Protein AF-E3NUW5-F1 (afdb_monomer_lite)

pLDDT: mean 75.2, std 15.07, range [34.03, 93.88]

Structure (mmCIF, N/CA/C/O backbone):
data_AF-E3NUW5-F1
#
_entry.id   AF-E3NUW5-F1
#
loop_
_atom_site.group_PDB
_atom_site.id
_atom_site.type_symbol
_atom_site.label_atom_id
_atom_site.label_alt_id
_atom_site.label_comp_id
_atom_site.label_asym_id
_atom_site.label_entity_id
_atom_site.label_seq_id
_atom_site.pdbx_PDB_ins_code
_atom_site.Cartn_x
_atom_site.Cartn_y
_atom_site.Cartn_z
_atom_site.occupancy
_atom_site.B_iso_or_equiv
_atom_site.auth_seq_id
_atom_site.auth_comp_id
_atom_site.auth_asym_id
_atom_site.auth_atom_id
_atom_site.pdbx_PDB_model_num
ATOM 1 N N . MET A 1 1 ? -15.587 7.820 2.433 1.00 48.50 1 MET A N 1
ATOM 2 C CA . MET A 1 1 ? -15.007 8.993 1.740 1.00 48.50 1 MET A CA 1
ATOM 3 C C . MET A 1 1 ? -14.056 8.471 0.679 1.00 48.50 1 MET A C 1
ATOM 5 O O . MET A 1 1 ? -13.148 7.732 1.031 1.00 48.50 1 MET A O 1
ATOM 9 N N . HIS A 1 2 ? -14.304 8.787 -0.593 1.00 53.72 2 HIS A N 1
ATOM 10 C CA . HIS A 1 2 ? -13.415 8.435 -1.701 1.00 53.72 2 HIS A CA 1
ATOM 11 C C . HIS A 1 2 ? -12.531 9.639 -1.993 1.00 53.72 2 HIS A C 1
ATOM 13 O O . HIS A 1 2 ? -13.048 10.740 -2.169 1.00 53.72 2 HIS A O 1
ATOM 19 N N . LEU A 1 3 ? -11.216 9.444 -1.979 1.00 56.88 3 LEU A N 1
ATOM 20 C CA . LEU A 1 3 ? -10.264 10.521 -2.204 1.00 56.88 3 LEU A CA 1
ATOM 21 C C . LEU A 1 3 ? -9.624 10.354 -3.584 1.00 56.88 3 LEU A C 1
ATOM 23 O O . LEU A 1 3 ? -9.053 9.308 -3.876 1.00 56.88 3 LEU A O 1
ATOM 27 N N . TYR A 1 4 ? -9.737 11.398 -4.403 1.00 53.28 4 TYR A N 1
ATOM 28 C CA . TYR A 1 4 ? -9.082 11.537 -5.701 1.00 53.28 4 TYR A CA 1
ATOM 29 C C . TYR A 1 4 ? -8.045 12.654 -5.571 1.00 53.28 4 TYR A C 1
ATOM 31 O O . TYR A 1 4 ? -8.412 13.789 -5.268 1.00 53.28 4 TYR A O 1
ATOM 39 N N . VAL A 1 5 ? -6.758 12.347 -5.738 1.00 57.53 5 VAL A N 1
ATOM 40 C CA . VAL A 1 5 ? -5.669 13.295 -5.441 1.00 57.53 5 VAL A CA 1
ATOM 41 C C . VAL A 1 5 ? -4.780 13.506 -6.661 1.00 57.53 5 VAL A C 1
ATOM 43 O O . VAL A 1 5 ? -4.313 12.533 -7.245 1.00 57.53 5 VAL A O 1
ATOM 46 N N . ARG A 1 6 ? -4.517 14.776 -7.006 1.00 56.97 6 ARG A N 1
ATOM 47 C CA . ARG A 1 6 ? -3.385 15.180 -7.861 1.00 56.97 6 ARG A CA 1
ATOM 48 C C . ARG A 1 6 ? -2.128 15.347 -6.999 1.00 56.97 6 ARG A C 1
ATOM 50 O O . ARG A 1 6 ? -2.210 15.779 -5.848 1.00 56.97 6 ARG A O 1
ATOM 57 N N . ASN A 1 7 ? -0.968 14.985 -7.535 1.00 57.59 7 ASN A N 1
ATOM 58 C CA . ASN A 1 7 ? 0.190 14.555 -6.740 1.00 57.59 7 ASN A CA 1
ATOM 59 C C . ASN A 1 7 ? 0.794 15.535 -5.740 1.00 57.59 7 ASN A C 1
ATOM 61 O O . ASN A 1 7 ? 1.338 15.103 -4.725 1.00 57.59 7 ASN A O 1
ATOM 65 N N . ASN A 1 8 ? 0.694 16.836 -5.982 1.00 61.31 8 ASN A N 1
ATOM 66 C CA . ASN A 1 8 ? 1.259 17.852 -5.094 1.00 61.31 8 ASN A CA 1
ATOM 67 C C . ASN A 1 8 ? 0.593 17.902 -3.705 1.00 61.31 8 ASN A C 1
ATOM 69 O O . ASN A 1 8 ? 1.150 18.494 -2.782 1.00 61.31 8 ASN A O 1
ATOM 73 N N . LEU A 1 9 ? -0.563 17.252 -3.534 1.00 70.12 9 LEU A N 1
ATOM 74 C CA . LEU A 1 9 ? -1.276 17.178 -2.259 1.00 70.12 9 LEU A CA 1
ATOM 75 C C . LEU A 1 9 ? -1.268 15.781 -1.632 1.00 70.12 9 LEU A C 1
ATOM 77 O O . LEU A 1 9 ? -1.752 15.625 -0.513 1.00 70.12 9 LEU A O 1
ATOM 81 N N . LEU A 1 10 ? -0.717 14.762 -2.299 1.00 74.75 10 LEU A N 1
ATOM 82 C CA . LEU A 1 10 ? -0.800 13.384 -1.810 1.00 74.75 10 LEU A CA 1
ATOM 83 C C . LEU A 1 10 ? -0.096 13.212 -0.460 1.00 74.75 10 LEU A C 1
ATOM 85 O O . LEU A 1 10 ? -0.692 12.668 0.465 1.00 74.75 10 LEU A O 1
ATOM 89 N N . SER A 1 11 ? 1.109 13.760 -0.304 1.00 76.00 11 SER A N 1
ATOM 90 C CA . SER A 1 11 ? 1.847 13.744 0.967 1.00 76.00 11 SER A CA 1
ATOM 91 C C . SER A 1 11 ? 1.139 14.506 2.096 1.00 76.00 11 SER A C 1
ATOM 93 O O . SER A 1 11 ? 1.346 14.199 3.266 1.00 76.00 11 SER A O 1
ATOM 95 N N . GLN A 1 12 ? 0.273 15.469 1.766 1.00 80.12 12 GLN A N 1
ATOM 96 C CA . GLN A 1 12 ? -0.486 16.259 2.741 1.00 80.12 12 GLN A CA 1
ATOM 97 C C . GLN A 1 12 ? -1.821 15.601 3.114 1.00 80.12 12 GLN A C 1
ATOM 99 O O . GLN A 1 12 ? -2.284 15.720 4.251 1.00 80.12 12 GLN A O 1
ATOM 104 N N . LEU A 1 13 ? -2.453 14.920 2.154 1.00 81.50 13 LEU A N 1
ATOM 105 C CA . LEU A 1 13 ? -3.769 14.309 2.314 1.00 81.50 13 LEU A CA 1
ATOM 106 C C . LEU A 1 13 ? -3.690 12.881 2.853 1.00 81.50 13 LEU A C 1
ATOM 108 O O . LEU A 1 13 ? -4.542 12.506 3.658 1.00 81.50 13 LEU A O 1
ATOM 112 N N . LEU A 1 14 ? -2.666 12.109 2.467 1.00 84.19 14 LEU A N 1
ATOM 113 C CA . LEU A 1 14 ? -2.457 10.740 2.945 1.00 84.19 14 LEU A CA 1
ATOM 114 C C . LEU A 1 14 ? -2.484 10.652 4.476 1.00 84.19 14 LEU A C 1
ATOM 116 O O . LEU A 1 14 ? -3.298 9.885 4.979 1.00 84.19 14 LEU A O 1
ATOM 120 N N . PRO A 1 15 ? -1.734 11.470 5.245 1.00 85.75 15 PRO A N 1
ATOM 121 C CA . PRO A 1 15 ? -1.724 11.359 6.706 1.00 85.75 15 PRO A CA 1
ATOM 122 C C . PRO A 1 15 ? -3.082 11.606 7.375 1.00 85.75 15 PRO A C 1
ATOM 124 O O . PRO A 1 15 ? -3.269 11.234 8.530 1.00 85.75 15 PRO A O 1
ATOM 127 N N . ARG A 1 16 ? -4.018 12.258 6.674 1.00 87.81 16 ARG A N 1
ATOM 128 C CA . ARG A 1 16 ? -5.367 12.586 7.164 1.00 87.81 16 ARG A CA 1
ATOM 129 C C . ARG A 1 16 ? -6.425 11.599 6.674 1.00 87.81 16 ARG A C 1
ATOM 131 O O . ARG A 1 16 ? -7.593 11.726 7.032 1.00 87.81 16 ARG A O 1
ATOM 138 N N . PHE A 1 17 ? -6.044 10.647 5.828 1.00 87.81 17 PHE A N 1
ATOM 139 C CA . PHE A 1 17 ? -6.972 9.705 5.236 1.00 87.81 17 PHE A CA 1
ATOM 140 C C . PHE A 1 17 ? -7.451 8.677 6.269 1.00 87.81 17 PHE A C 1
ATOM 142 O O . PHE A 1 17 ? -6.661 7.945 6.862 1.00 87.81 17 PHE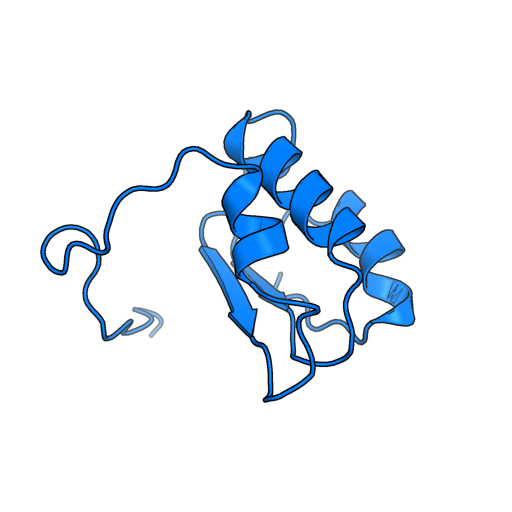 A O 1
ATOM 149 N N . THR A 1 18 ? -8.769 8.593 6.445 1.00 90.25 18 THR A N 1
ATOM 150 C CA . THR A 1 18 ? -9.438 7.658 7.370 1.00 90.25 18 THR A CA 1
ATOM 151 C C . THR A 1 18 ? -10.468 6.763 6.675 1.00 90.25 18 THR A C 1
ATOM 153 O O . THR A 1 18 ? -11.232 6.063 7.344 1.00 90.25 18 THR A O 1
ATOM 156 N N . GLY A 1 19 ? -10.516 6.795 5.338 1.00 89.69 19 GLY A N 1
ATOM 157 C CA . GLY A 1 19 ? -11.457 6.019 4.531 1.00 89.69 19 GLY A CA 1
ATOM 158 C C . GLY A 1 19 ? -11.084 4.539 4.400 1.00 89.69 19 GLY A C 1
ATOM 159 O O . GLY A 1 19 ? -10.026 4.098 4.840 1.00 89.69 19 GLY A O 1
ATOM 160 N N . ASP A 1 20 ? -11.968 3.774 3.760 1.00 90.62 20 ASP A N 1
ATOM 161 C CA . ASP A 1 20 ? -11.813 2.332 3.533 1.00 90.62 20 ASP A CA 1
ATOM 162 C C . ASP A 1 20 ? -11.305 1.972 2.129 1.00 90.62 20 ASP A C 1
ATOM 164 O O . ASP A 1 20 ? -10.829 0.857 1.902 1.00 90.62 20 ASP A O 1
ATOM 168 N N . TYR A 1 21 ? -11.373 2.923 1.201 1.00 88.00 21 TYR A N 1
ATOM 169 C CA . TYR A 1 21 ? -10.974 2.772 -0.191 1.00 88.00 21 TYR A CA 1
ATOM 170 C C . TYR A 1 21 ? -10.124 3.963 -0.635 1.00 88.00 21 TYR A C 1
ATOM 172 O O . TYR A 1 21 ? -10.593 5.106 -0.605 1.00 88.00 21 TYR A O 1
ATOM 180 N N . LEU A 1 22 ? -8.902 3.689 -1.094 1.00 85.88 22 LEU A N 1
ATOM 181 C CA . LEU A 1 22 ? -7.982 4.687 -1.631 1.00 85.88 22 LEU A CA 1
ATOM 182 C C . LEU A 1 22 ? -7.558 4.317 -3.053 1.00 85.88 22 LEU A C 1
ATOM 184 O O . LEU A 1 22 ? -7.138 3.191 -3.317 1.00 85.88 22 LEU A O 1
ATOM 188 N N . GLN A 1 23 ? -7.633 5.293 -3.953 1.00 82.44 23 GLN A N 1
ATOM 189 C CA . GLN A 1 23 ? -7.142 5.182 -5.319 1.00 82.44 23 GLN A CA 1
ATOM 190 C C . GLN A 1 23 ? -6.132 6.300 -5.578 1.00 82.44 23 GLN A C 1
ATOM 192 O O . GLN A 1 23 ? -6.454 7.475 -5.406 1.00 82.44 23 GLN A O 1
ATOM 197 N N . ILE A 1 24 ? -4.921 5.929 -5.991 1.00 77.25 24 ILE A N 1
ATOM 198 C CA . ILE A 1 24 ? -3.857 6.861 -6.378 1.00 77.25 24 ILE A CA 1
ATOM 199 C C . ILE A 1 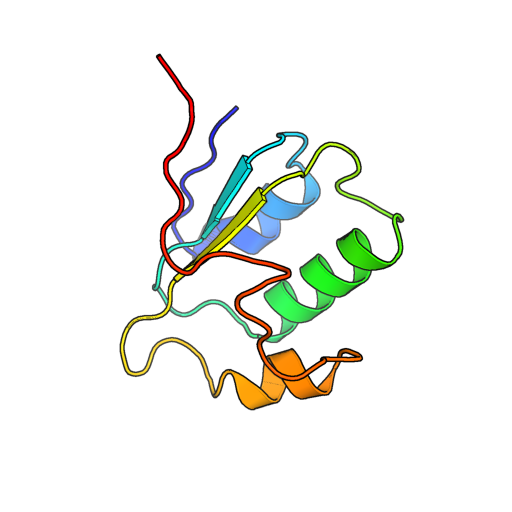24 ? -3.612 6.685 -7.876 1.00 77.25 24 ILE A C 1
ATOM 201 O O . ILE A 1 24 ? -3.469 5.563 -8.369 1.00 77.25 24 ILE A O 1
ATOM 205 N N . LEU A 1 25 ? -3.640 7.805 -8.591 1.00 71.75 25 LEU A N 1
ATOM 206 C CA . LEU A 1 25 ? -3.602 7.879 -10.046 1.00 71.75 25 LEU A CA 1
ATOM 207 C C . LEU A 1 25 ? -2.219 8.286 -10.574 1.00 71.75 25 LEU A C 1
ATOM 209 O O . LEU A 1 25 ? -1.416 8.831 -9.818 1.00 71.75 25 LEU A O 1
ATOM 213 N N . PRO A 1 26 ? -1.943 8.012 -11.861 1.00 56.38 26 PRO A N 1
ATOM 214 C CA . PRO A 1 26 ? -0.598 7.758 -12.371 1.00 56.38 26 PRO A CA 1
ATOM 215 C C . PRO A 1 26 ? 0.291 8.982 -12.622 1.00 56.38 26 PRO A C 1
ATOM 217 O O . PRO A 1 26 ? 1.295 8.844 -13.314 1.00 56.38 26 PRO A O 1
ATOM 220 N N . GLU A 1 27 ? 0.025 10.156 -12.055 1.00 62.09 27 GLU A N 1
ATOM 221 C CA . GLU A 1 27 ? 1.063 11.193 -12.085 1.00 62.09 27 GLU A CA 1
ATOM 222 C C . GLU A 1 27 ? 2.277 10.714 -11.244 1.00 62.09 27 GLU A C 1
ATOM 224 O O . GLU A 1 27 ? 2.119 9.913 -10.319 1.00 62.09 27 GLU A O 1
ATOM 229 N N . LYS A 1 28 ? 3.491 11.239 -11.486 1.00 61.22 28 LYS A N 1
ATOM 230 C CA . LYS A 1 28 ? 4.732 10.904 -10.738 1.00 61.22 28 LYS A CA 1
ATOM 231 C C . LYS A 1 28 ? 4.585 11.029 -9.212 1.00 61.22 28 LYS A C 1
ATOM 233 O O . LYS A 1 28 ? 4.715 12.129 -8.669 1.00 61.22 28 LYS A O 1
ATOM 238 N N . CYS A 1 29 ? 4.306 9.926 -8.526 1.00 69.06 29 CYS A N 1
ATOM 239 C CA . CYS A 1 29 ? 4.341 9.849 -7.071 1.00 69.06 29 CYS A CA 1
ATOM 240 C C . CYS A 1 29 ? 5.744 9.415 -6.643 1.00 69.06 29 CYS A C 1
ATOM 242 O O . CYS A 1 29 ? 6.318 8.504 -7.238 1.00 69.06 29 CYS A O 1
ATOM 244 N N . ASP A 1 30 ? 6.310 10.068 -5.630 1.00 76.88 30 ASP A N 1
ATOM 245 C CA . ASP A 1 30 ? 7.592 9.639 -5.083 1.00 76.88 30 ASP A CA 1
ATOM 246 C C . ASP A 1 30 ? 7.441 8.251 -4.440 1.00 76.88 30 ASP A C 1
ATOM 248 O O . ASP A 1 30 ? 6.603 8.043 -3.556 1.00 76.88 30 ASP A O 1
ATOM 252 N N . ASN A 1 31 ? 8.280 7.304 -4.871 1.00 80.00 31 ASN A N 1
ATOM 253 C CA . ASN A 1 31 ? 8.353 5.963 -4.302 1.00 80.00 31 ASN A CA 1
ATOM 254 C C . ASN A 1 31 ? 8.500 6.004 -2.775 1.00 80.00 31 ASN A C 1
ATOM 256 O O . ASN A 1 31 ? 7.931 5.148 -2.101 1.00 80.00 31 ASN A O 1
ATOM 260 N N . SER A 1 32 ? 9.225 6.987 -2.226 1.00 84.06 32 SER A N 1
ATOM 261 C CA . SER A 1 32 ? 9.426 7.124 -0.779 1.00 84.06 32 SER A CA 1
ATOM 262 C C . SER A 1 32 ? 8.099 7.288 -0.023 1.00 84.06 32 SER A C 1
ATOM 264 O O . SER A 1 32 ? 7.881 6.632 0.996 1.00 84.06 32 SER A O 1
ATOM 266 N N . VAL A 1 33 ? 7.168 8.072 -0.578 1.00 83.50 33 VAL A N 1
ATOM 267 C CA . VAL A 1 33 ? 5.838 8.323 -0.005 1.00 83.50 33 VAL A CA 1
ATOM 268 C C . VAL A 1 33 ? 5.001 7.048 -0.020 1.00 83.50 33 VAL A C 1
ATOM 270 O O . VAL A 1 33 ? 4.358 6.722 0.978 1.00 83.50 33 VAL A O 1
ATOM 273 N N . ILE A 1 34 ? 5.034 6.298 -1.125 1.00 84.94 34 ILE A N 1
ATOM 274 C CA . ILE A 1 34 ? 4.306 5.028 -1.247 1.00 84.94 34 ILE A CA 1
ATOM 275 C C . ILE A 1 34 ? 4.885 3.966 -0.312 1.00 84.94 34 ILE A C 1
ATOM 277 O O . ILE A 1 34 ? 4.121 3.278 0.362 1.00 84.94 34 ILE A O 1
ATOM 281 N N . ILE A 1 35 ? 6.213 3.843 -0.230 1.00 88.62 35 ILE A N 1
ATOM 282 C CA . ILE A 1 35 ? 6.881 2.887 0.663 1.00 88.62 35 ILE A CA 1
ATOM 283 C C . ILE A 1 35 ? 6.511 3.186 2.117 1.00 88.62 35 ILE A C 1
ATOM 285 O O . ILE A 1 35 ? 6.044 2.287 2.816 1.00 88.62 35 ILE A O 1
ATOM 289 N N . GLN A 1 36 ? 6.640 4.442 2.555 1.00 90.31 36 GLN A N 1
ATOM 290 C CA . GLN A 1 36 ? 6.285 4.836 3.918 1.00 90.31 36 GLN A CA 1
ATOM 291 C C . GLN A 1 36 ? 4.806 4.558 4.215 1.00 90.31 36 GLN A C 1
ATOM 293 O O . GLN A 1 36 ? 4.478 3.990 5.256 1.00 90.31 36 GLN A O 1
ATOM 298 N N . PHE A 1 37 ? 3.913 4.916 3.291 1.00 89.88 37 PHE A N 1
ATOM 299 C CA . PHE A 1 37 ? 2.484 4.651 3.425 1.00 89.88 37 PHE A CA 1
ATOM 300 C C . PHE A 1 37 ? 2.185 3.153 3.583 1.00 89.88 37 PHE A C 1
ATOM 302 O O . PHE A 1 37 ? 1.473 2.755 4.507 1.00 89.88 37 PHE A O 1
ATOM 309 N N . LEU A 1 38 ? 2.747 2.315 2.707 1.00 90.25 38 LEU A N 1
ATOM 310 C CA . LEU A 1 38 ? 2.542 0.870 2.739 1.00 90.25 38 LEU A CA 1
ATOM 311 C C . LEU A 1 38 ? 3.098 0.254 4.028 1.00 90.25 38 LEU A C 1
ATOM 313 O O . LEU A 1 38 ? 2.418 -0.575 4.620 1.00 90.25 38 LEU A O 1
ATOM 317 N N . GLN A 1 39 ? 4.270 0.689 4.505 1.00 93.50 39 GLN A N 1
ATOM 318 C CA . GLN A 1 39 ? 4.846 0.238 5.780 1.00 93.50 39 GLN A CA 1
ATOM 319 C C . GLN A 1 39 ? 3.959 0.598 6.980 1.00 93.50 39 GLN A C 1
ATOM 321 O O . GLN A 1 39 ? 3.744 -0.223 7.873 1.00 93.50 39 GLN A O 1
ATOM 326 N N . GLU A 1 40 ? 3.420 1.819 7.020 1.00 93.69 40 GLU A N 1
ATOM 327 C CA . GLU A 1 40 ? 2.504 2.247 8.082 1.00 93.69 40 GLU A CA 1
ATOM 328 C C . GLU A 1 40 ? 1.190 1.449 8.072 1.00 93.69 40 GLU A C 1
ATOM 330 O O . GLU A 1 40 ? 0.661 1.141 9.143 1.00 93.69 40 GLU A O 1
ATOM 335 N N . TRP A 1 41 ? 0.681 1.100 6.885 1.00 92.50 41 TRP A N 1
ATOM 336 C CA . TRP A 1 41 ? -0.541 0.310 6.736 1.00 92.50 41 TRP A CA 1
ATOM 337 C C . TRP A 1 41 ? -0.330 -1.163 7.099 1.00 92.50 41 TRP A C 1
ATOM 339 O O . TRP A 1 41 ? -1.067 -1.701 7.923 1.00 92.50 41 TRP A O 1
ATOM 349 N N . THR A 1 42 ? 0.690 -1.820 6.539 1.00 90.31 42 THR A N 1
ATOM 350 C CA . THR A 1 42 ? 0.934 -3.256 6.762 1.00 90.31 42 THR A CA 1
ATOM 351 C C . THR A 1 42 ? 1.395 -3.564 8.184 1.00 90.31 42 THR A C 1
ATOM 353 O O . THR A 1 42 ? 1.087 -4.637 8.695 1.00 90.31 42 THR A O 1
ATOM 356 N N . SER A 1 43 ? 2.060 -2.621 8.860 1.00 92.88 43 SER A N 1
ATOM 357 C CA . SER A 1 43 ? 2.382 -2.737 10.291 1.00 92.88 43 SER A CA 1
ATOM 358 C C . SER A 1 43 ? 1.189 -2.485 11.223 1.00 92.88 43 SER A C 1
ATOM 360 O O . SER A 1 43 ? 1.312 -2.670 12.432 1.00 92.88 43 SER A O 1
ATOM 362 N N . GLY A 1 44 ? 0.048 -2.023 10.698 1.00 91.44 44 GLY A N 1
ATOM 363 C CA . GLY A 1 44 ? -1.133 -1.660 11.488 1.00 91.44 44 GLY A CA 1
ATOM 364 C C . GLY A 1 44 ? -1.000 -0.351 12.277 1.00 91.44 44 GLY A C 1
ATOM 365 O O . GLY A 1 44 ? -1.896 -0.006 13.050 1.00 91.44 44 GLY A O 1
ATOM 366 N N . ARG A 1 45 ? 0.092 0.406 12.092 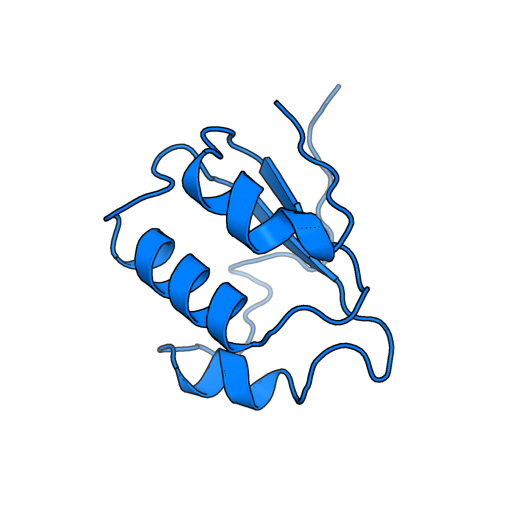1.00 93.88 45 ARG A N 1
ATOM 367 C CA . ARG A 1 45 ? 0.345 1.668 12.808 1.00 93.88 45 ARG A CA 1
ATOM 368 C C . ARG A 1 45 ? -0.644 2.769 12.410 1.00 93.88 45 ARG A C 1
ATOM 370 O O . ARG A 1 45 ? -1.027 3.575 13.259 1.00 93.88 45 ARG A O 1
ATOM 377 N N . LYS A 1 46 ? -1.049 2.820 11.138 1.00 93.56 46 LYS A N 1
ATOM 378 C CA . LYS A 1 46 ? -2.046 3.764 10.604 1.00 93.56 46 LYS A CA 1
ATOM 379 C C . LYS A 1 46 ? -2.952 3.093 9.573 1.00 93.56 46 LYS A C 1
ATOM 381 O O . LYS A 1 46 ? -2.717 1.963 9.159 1.00 93.56 46 LYS A O 1
ATOM 386 N N . TYR A 1 47 ? -3.978 3.829 9.141 1.00 92.94 47 TYR A N 1
ATOM 387 C CA . TYR A 1 47 ? -4.906 3.430 8.079 1.00 92.94 47 TYR A CA 1
ATOM 388 C C . TYR A 1 47 ? -5.696 2.157 8.415 1.00 92.94 47 TYR A C 1
ATOM 390 O O . TYR A 1 47 ? -5.984 1.350 7.539 1.00 92.94 47 TYR A O 1
ATOM 398 N N . GLN A 1 48 ? -6.094 1.986 9.680 1.00 93.00 48 GLN A N 1
ATOM 399 C CA . GLN A 1 48 ? -6.797 0.785 10.157 1.00 93.00 48 GLN A CA 1
ATOM 400 C C . GLN A 1 48 ? -8.132 0.543 9.434 1.00 93.00 48 GLN A C 1
ATOM 402 O O . GLN A 1 48 ? -8.584 -0.593 9.318 1.00 93.00 48 GLN A O 1
ATOM 407 N N . ASN A 1 49 ? -8.755 1.608 8.924 1.00 92.31 49 ASN A N 1
ATOM 408 C CA . ASN A 1 49 ? -10.000 1.514 8.165 1.00 92.31 49 ASN A CA 1
ATOM 409 C C . ASN A 1 49 ? -9.785 1.076 6.711 1.00 92.31 49 ASN A C 1
ATOM 411 O O . ASN A 1 49 ? -10.739 0.627 6.077 1.00 92.31 49 ASN A O 1
ATOM 415 N N . LEU A 1 50 ? -8.567 1.208 6.175 1.00 90.81 50 LEU A N 1
ATOM 416 C CA . LEU A 1 50 ? -8.267 0.965 4.770 1.00 90.81 50 LEU A CA 1
ATOM 417 C C . LEU A 1 50 ? -8.359 -0.531 4.454 1.00 90.81 50 LEU A C 1
ATOM 419 O O . LEU A 1 50 ? -7.599 -1.349 4.969 1.00 90.81 50 LEU A O 1
ATOM 423 N N . ARG A 1 51 ? -9.284 -0.874 3.556 1.00 87.38 51 ARG A N 1
ATOM 424 C CA . ARG A 1 51 ? -9.529 -2.243 3.078 1.00 87.38 51 ARG A CA 1
ATOM 425 C C . ARG A 1 51 ? -9.028 -2.462 1.664 1.00 87.38 51 ARG A C 1
ATOM 427 O O . ARG A 1 51 ? -8.751 -3.592 1.265 1.00 87.38 51 ARG A O 1
ATOM 434 N N . THR A 1 52 ? -8.981 -1.406 0.861 1.00 85.12 52 THR A N 1
ATOM 435 C CA . THR A 1 52 ? -8.657 -1.519 -0.559 1.00 85.12 52 THR A CA 1
ATOM 436 C C . THR A 1 52 ? -7.818 -0.335 -1.010 1.00 85.12 52 THR A C 1
ATOM 438 O O . THR A 1 52 ? -8.233 0.814 -0.885 1.00 85.12 52 THR A O 1
ATOM 441 N N . LEU A 1 53 ? -6.651 -0.646 -1.570 1.00 84.69 53 LEU A N 1
ATOM 442 C CA . LEU A 1 53 ? -5.738 0.297 -2.197 1.00 84.69 53 LEU A CA 1
ATOM 443 C C . LEU A 1 53 ? -5.603 -0.058 -3.678 1.00 84.69 53 LEU A C 1
ATOM 445 O O . LEU A 1 53 ? -5.270 -1.199 -4.004 1.00 84.69 53 LEU A O 1
ATOM 449 N N . LEU A 1 54 ? -5.832 0.915 -4.557 1.00 81.81 54 LEU A N 1
ATOM 450 C CA . LEU A 1 54 ? -5.495 0.824 -5.975 1.00 81.81 54 LEU A CA 1
ATOM 451 C C . LEU A 1 54 ? -4.404 1.848 -6.286 1.00 81.81 54 LEU A C 1
ATOM 453 O O . LEU A 1 54 ? -4.610 3.050 -6.115 1.00 81.81 54 LEU A O 1
ATOM 457 N N . LEU A 1 55 ? -3.260 1.358 -6.756 1.00 77.38 55 LEU A N 1
ATOM 458 C CA . LEU A 1 55 ? -2.153 2.173 -7.245 1.00 77.38 55 LEU A CA 1
ATOM 459 C C . LEU A 1 55 ? -2.050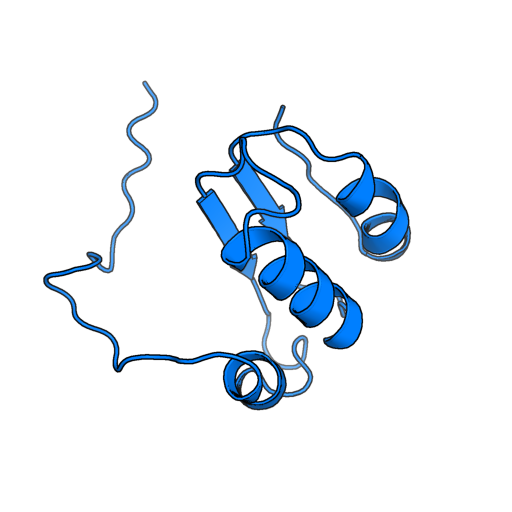 1.966 -8.754 1.00 77.38 55 LEU A C 1
ATOM 461 O O . LEU A 1 55 ? -1.758 0.857 -9.201 1.00 77.38 55 LEU A O 1
ATOM 465 N N . PHE A 1 56 ? -2.308 3.015 -9.530 1.00 71.88 56 PHE A N 1
ATOM 466 C CA . PHE A 1 56 ? -2.124 2.992 -10.977 1.00 71.88 56 PHE A CA 1
ATOM 467 C C . PHE A 1 56 ? -0.795 3.645 -11.342 1.00 71.88 56 PHE A C 1
ATOM 469 O O . PHE A 1 56 ? -0.448 4.693 -10.803 1.00 71.88 56 PHE A O 1
ATOM 476 N N . SER A 1 57 ? -0.089 3.050 -12.299 1.00 63.94 57 SER A N 1
ATOM 477 C CA . SER A 1 57 ? 1.006 3.704 -13.010 1.00 63.94 57 SER A CA 1
ATOM 478 C C . SER A 1 57 ? 0.777 3.569 -14.494 1.00 63.94 57 SER A C 1
ATOM 480 O O . SER A 1 57 ? 0.427 2.501 -14.987 1.00 63.94 57 SER A O 1
ATOM 482 N N . GLU A 1 58 ? 0.970 4.684 -15.179 1.00 59.72 58 GLU A N 1
ATOM 483 C CA . GLU A 1 58 ? 1.160 4.716 -16.616 1.00 59.72 58 GLU A CA 1
ATOM 484 C C . GLU A 1 58 ? 2.606 4.319 -16.910 1.00 59.72 58 GLU A C 1
ATOM 486 O O . GLU A 1 58 ? 3.480 4.393 -16.033 1.00 59.72 58 GLU A O 1
ATOM 491 N N . GLU A 1 59 ? 2.865 3.881 -18.139 1.00 53.03 59 GLU A N 1
ATOM 492 C CA . GLU A 1 59 ? 4.229 3.669 -18.614 1.00 53.03 59 GLU A CA 1
ATOM 493 C C . GLU A 1 59 ? 5.072 4.920 -18.304 1.00 53.03 59 GLU A C 1
ATOM 495 O O . GLU A 1 59 ? 4.704 6.038 -18.663 1.00 53.03 59 GLU A O 1
ATOM 500 N N . ASN A 1 60 ? 6.199 4.731 -17.609 1.00 52.81 60 ASN A N 1
ATOM 501 C CA . ASN A 1 60 ? 7.118 5.775 -17.122 1.00 52.81 60 ASN A CA 1
ATOM 502 C C . ASN A 1 60 ? 6.711 6.566 -15.856 1.00 52.81 60 ASN A C 1
ATOM 504 O O . ASN A 1 60 ? 7.407 7.533 -15.527 1.00 52.81 60 ASN A O 1
ATOM 508 N N . SER A 1 61 ? 5.650 6.196 -15.119 1.00 52.97 61 SER A N 1
ATOM 509 C CA . SER A 1 61 ? 5.228 6.962 -13.927 1.00 52.97 61 SER A CA 1
ATOM 510 C C . SER A 1 61 ? 5.628 6.393 -12.560 1.00 52.97 61 SER A C 1
ATOM 512 O O . SER A 1 61 ? 5.811 7.179 -11.627 1.00 52.97 61 SER A O 1
ATOM 514 N N . PHE A 1 62 ? 5.886 5.085 -12.437 1.00 52.59 62 PHE A N 1
ATOM 515 C CA . PHE A 1 62 ? 6.710 4.558 -11.345 1.00 52.59 62 PHE A CA 1
ATOM 516 C C . PHE A 1 62 ? 8.183 4.594 -11.735 1.00 52.59 62 PHE A C 1
ATOM 518 O O . PHE A 1 62 ? 8.584 4.058 -12.769 1.00 52.59 62 PHE A O 1
ATOM 525 N N . SE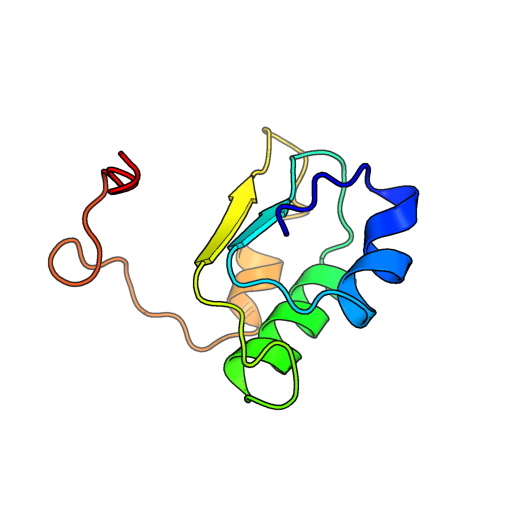R A 1 63 ? 9.018 5.106 -10.836 1.00 54.22 63 SER A N 1
ATOM 526 C CA . SER A 1 63 ? 10.452 4.825 -10.849 1.00 54.22 63 SER A CA 1
ATOM 527 C C . SER A 1 63 ? 10.658 3.354 -10.463 1.00 54.22 63 SER A C 1
ATOM 529 O O . SER A 1 63 ? 11.033 3.068 -9.332 1.00 54.22 63 SER A O 1
ATOM 531 N N . ASN A 1 64 ? 10.361 2.420 -11.372 1.00 66.75 64 ASN A N 1
ATOM 532 C CA . ASN A 1 64 ? 10.490 0.967 -11.213 1.00 66.75 64 ASN A CA 1
ATOM 533 C C . ASN A 1 64 ? 9.665 0.369 -10.040 1.00 66.75 64 ASN A C 1
ATOM 535 O O . ASN A 1 64 ? 10.089 0.445 -8.887 1.00 66.75 64 ASN A O 1
ATOM 539 N N . PRO A 1 65 ? 8.535 -0.320 -10.302 1.00 71.88 65 PRO A N 1
ATOM 540 C CA . PRO A 1 65 ? 7.770 -1.038 -9.277 1.00 71.88 65 PRO A CA 1
ATOM 541 C C . PRO A 1 65 ? 8.610 -1.986 -8.409 1.00 71.88 65 PRO A C 1
ATOM 543 O O . PRO A 1 65 ? 8.310 -2.153 -7.228 1.00 71.88 65 PRO A O 1
ATOM 546 N N . ALA A 1 66 ? 9.696 -2.555 -8.944 1.00 78.12 66 ALA A N 1
ATOM 547 C CA . ALA A 1 66 ? 10.596 -3.407 -8.171 1.00 78.12 66 ALA A CA 1
ATOM 548 C C . ALA A 1 66 ? 11.279 -2.656 -7.016 1.00 78.12 66 ALA A C 1
ATOM 550 O O . ALA A 1 66 ? 11.529 -3.256 -5.974 1.00 78.12 66 ALA A O 1
ATOM 551 N N . ASN A 1 67 ? 11.508 -1.343 -7.147 1.00 81.25 67 ASN A N 1
ATOM 552 C CA . ASN A 1 67 ? 12.053 -0.526 -6.061 1.00 81.25 67 ASN A CA 1
ATOM 553 C C . ASN A 1 67 ? 11.083 -0.452 -4.881 1.00 81.25 67 ASN A C 1
ATOM 555 O O . ASN A 1 67 ? 11.515 -0.516 -3.738 1.00 81.25 67 ASN A O 1
ATOM 559 N N . VAL A 1 68 ? 9.777 -0.333 -5.134 1.00 81.50 68 VAL A N 1
ATOM 560 C CA . VAL A 1 68 ? 8.773 -0.339 -4.061 1.00 81.50 68 VAL A CA 1
ATOM 561 C C . VAL A 1 68 ? 8.656 -1.743 -3.477 1.00 81.50 68 VAL A C 1
ATOM 563 O O . VAL A 1 68 ? 8.770 -1.909 -2.266 1.00 81.50 68 VAL A O 1
ATO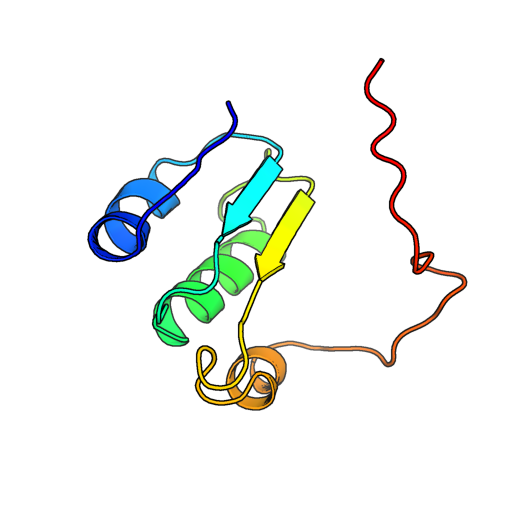M 566 N N . LEU A 1 69 ? 8.493 -2.759 -4.331 1.00 83.38 69 LEU A N 1
ATOM 567 C CA . LEU A 1 69 ? 8.279 -4.146 -3.908 1.00 83.38 69 LEU A CA 1
ATOM 568 C C . LEU A 1 69 ? 9.460 -4.731 -3.123 1.00 83.38 69 LEU A C 1
ATOM 570 O O . LEU A 1 69 ? 9.230 -5.503 -2.199 1.00 83.38 69 LEU A O 1
ATOM 574 N N . GLY A 1 70 ? 10.699 -4.325 -3.420 1.00 87.25 70 GLY A N 1
ATOM 575 C CA . GLY A 1 70 ? 11.898 -4.764 -2.696 1.00 87.25 70 GLY A CA 1
ATOM 576 C C . GLY A 1 70 ? 11.939 -4.374 -1.212 1.00 87.25 70 GLY A C 1
ATOM 577 O O . GLY A 1 70 ? 12.784 -4.877 -0.481 1.00 87.25 70 GLY A O 1
ATOM 578 N N . ASN A 1 71 ? 11.027 -3.512 -0.751 1.00 90.06 71 ASN A N 1
ATOM 579 C CA . ASN A 1 71 ? 10.902 -3.124 0.658 1.00 90.06 71 ASN A CA 1
ATOM 580 C C . ASN A 1 71 ? 9.906 -3.992 1.448 1.00 90.06 71 ASN A C 1
ATOM 582 O O . ASN A 1 71 ? 9.664 -3.713 2.623 1.00 90.06 71 ASN A O 1
ATOM 586 N N . PHE A 1 72 ? 9.298 -5.003 0.821 1.00 89.06 72 PHE A N 1
ATOM 587 C CA . PHE A 1 72 ? 8.247 -5.817 1.429 1.00 89.06 72 PHE A CA 1
ATOM 588 C C . PHE A 1 72 ? 8.478 -7.306 1.183 1.00 89.06 72 PHE A C 1
ATOM 590 O O . PHE A 1 72 ? 8.959 -7.718 0.127 1.00 89.06 72 PHE A O 1
ATOM 597 N N . GLU A 1 73 ? 8.056 -8.132 2.141 1.00 89.06 73 GLU A N 1
ATOM 598 C CA . GLU A 1 73 ? 7.922 -9.569 1.919 1.00 89.06 73 GLU A CA 1
ATOM 599 C C . GLU A 1 73 ? 6.773 -9.810 0.937 1.00 89.06 73 GLU A C 1
ATOM 601 O O . GLU A 1 73 ? 5.592 -9.672 1.265 1.00 89.06 73 GLU A O 1
ATOM 606 N N . THR A 1 74 ? 7.128 -10.126 -0.304 1.00 85.00 74 THR A N 1
ATOM 607 C CA . THR A 1 74 ? 6.169 -10.399 -1.372 1.00 85.00 74 THR A CA 1
ATOM 608 C C . THR A 1 74 ? 6.125 -11.890 -1.676 1.00 85.00 74 THR A C 1
ATOM 610 O O . THR A 1 74 ? 7.098 -12.619 -1.499 1.00 85.00 74 THR A O 1
ATOM 613 N N . MET A 1 75 ? 4.966 -12.356 -2.130 1.00 83.62 75 MET A N 1
ATOM 614 C CA . MET A 1 75 ? 4.789 -13.711 -2.643 1.00 83.62 75 MET A CA 1
ATOM 615 C C . MET A 1 75 ? 4.455 -13.635 -4.133 1.00 83.62 75 MET A C 1
ATOM 617 O O . MET A 1 75 ? 3.833 -12.654 -4.558 1.00 83.62 75 MET A O 1
ATOM 621 N N . PRO A 1 76 ? 4.811 -14.662 -4.925 1.00 81.75 76 PRO A N 1
ATOM 622 C CA . PRO A 1 76 ? 4.338 -14.778 -6.295 1.00 81.75 76 PRO A CA 1
ATOM 623 C C . PRO A 1 76 ? 2.815 -14.656 -6.363 1.00 81.75 76 PRO A C 1
ATOM 625 O O . PRO A 1 76 ? 2.098 -15.074 -5.449 1.00 81.75 76 PRO A O 1
ATOM 628 N N . TRP A 1 77 ? 2.321 -14.076 -7.455 1.00 77.75 77 TRP A N 1
ATOM 629 C CA . TRP A 1 77 ? 0.887 -13.938 -7.668 1.00 77.75 77 TRP A CA 1
ATOM 630 C C . TRP A 1 77 ? 0.203 -15.314 -7.678 1.00 77.75 77 TRP A C 1
ATOM 632 O O . TRP A 1 77 ? 0.601 -16.203 -8.429 1.00 77.75 77 TRP A O 1
ATOM 642 N N . ASP A 1 78 ? -0.836 -15.471 -6.852 1.00 80.69 78 ASP A N 1
ATOM 643 C CA . ASP A 1 78 ? -1.659 -16.680 -6.777 1.00 80.69 78 ASP A CA 1
ATOM 644 C C . ASP A 1 78 ? -3.119 -16.347 -7.150 1.00 80.69 78 ASP A C 1
ATOM 646 O O . ASP A 1 78 ? -3.813 -15.673 -6.370 1.00 80.69 78 ASP A O 1
ATOM 650 N N . PRO A 1 79 ? -3.625 -16.838 -8.301 1.00 76.06 79 PRO A N 1
ATOM 651 C CA . PRO A 1 79 ? -4.992 -16.573 -8.751 1.00 76.06 79 PRO A CA 1
ATOM 652 C C . PRO A 1 79 ? -6.061 -17.081 -7.782 1.00 76.06 79 PRO A C 1
ATOM 654 O O . PRO A 1 79 ? -7.177 -16.559 -7.779 1.00 76.06 79 PRO A O 1
ATOM 657 N N . ARG A 1 80 ? -5.747 -18.091 -6.959 1.00 81.00 80 ARG A N 1
ATOM 658 C CA . ARG A 1 80 ? -6.679 -18.652 -5.970 1.00 81.00 80 ARG A CA 1
ATOM 659 C C . ARG A 1 80 ? -6.848 -17.734 -4.764 1.00 81.00 80 ARG A C 1
ATOM 661 O O . ARG A 1 80 ? -7.898 -17.758 -4.130 1.00 81.00 80 ARG A O 1
ATOM 668 N N . ARG A 1 81 ? -5.834 -16.918 -4.452 1.00 75.38 81 ARG A N 1
ATOM 669 C CA . ARG A 1 81 ? -5.867 -15.950 -3.344 1.00 75.38 81 ARG A CA 1
ATOM 670 C C . ARG A 1 81 ? -6.472 -14.616 -3.760 1.00 75.38 81 ARG A C 1
ATOM 672 O O . ARG A 1 81 ? -7.119 -13.971 -2.938 1.00 75.38 81 ARG A O 1
ATOM 679 N N . ARG A 1 82 ? -6.273 -14.190 -5.014 1.00 69.38 82 ARG A N 1
ATOM 680 C CA . ARG A 1 82 ? -6.857 -12.946 -5.536 1.00 69.38 82 ARG A CA 1
ATOM 681 C C . ARG A 1 82 ? -7.209 -13.070 -7.029 1.00 69.38 82 ARG A C 1
ATOM 683 O O . ARG A 1 82 ? -6.296 -13.069 -7.855 1.00 69.38 82 ARG A O 1
ATOM 690 N N . PRO A 1 83 ? -8.504 -13.129 -7.396 1.00 60.72 83 PRO A N 1
ATOM 691 C CA . PRO A 1 83 ? -8.926 -13.193 -8.794 1.00 60.72 83 PRO A CA 1
ATOM 692 C C . PRO A 1 83 ? -8.492 -11.944 -9.573 1.00 60.72 83 PRO A C 1
ATOM 694 O O . PRO A 1 83 ? -8.540 -10.838 -9.037 1.00 60.72 83 PRO A O 1
ATOM 697 N N . ALA A 1 84 ? -8.134 -12.109 -10.851 1.00 57.97 84 ALA A N 1
ATOM 698 C CA . ALA A 1 84 ? -7.714 -11.008 -11.731 1.00 57.97 84 ALA A CA 1
ATOM 699 C C . ALA A 1 84 ? -8.807 -9.940 -11.947 1.00 57.97 84 ALA A C 1
ATOM 701 O O . ALA A 1 84 ? -8.505 -8.777 -12.196 1.00 57.97 84 ALA A O 1
ATOM 702 N N . ASN A 1 85 ? -10.077 -10.327 -11.809 1.00 58.94 85 ASN A N 1
ATOM 703 C CA . ASN A 1 85 ? -11.222 -9.458 -12.047 1.00 58.94 85 ASN A CA 1
ATOM 704 C C . ASN A 1 85 ? -11.865 -9.062 -10.717 1.00 58.94 85 ASN A C 1
ATOM 706 O O . ASN A 1 85 ? -12.550 -9.865 -10.081 1.00 58.94 85 ASN A O 1
ATOM 710 N N . TYR A 1 86 ? -11.685 -7.805 -10.314 1.00 57.62 86 TYR A N 1
ATOM 711 C CA . TYR A 1 86 ? -12.458 -7.218 -9.227 1.00 57.62 86 TYR A CA 1
ATOM 712 C C . TYR A 1 86 ? -13.821 -6.777 -9.772 1.00 57.62 86 TYR A C 1
ATOM 714 O O . TYR A 1 86 ? -13.910 -5.809 -10.524 1.00 57.62 86 TYR A O 1
ATOM 722 N N . LYS A 1 87 ? -14.903 -7.464 -9.395 1.00 51.44 87 LYS A N 1
ATOM 723 C CA . LYS A 1 87 ? -16.233 -6.847 -9.436 1.00 51.44 87 LYS A CA 1
ATOM 724 C C . LYS A 1 87 ? -16.386 -6.099 -8.123 1.00 51.44 87 LYS A C 1
ATOM 726 O O . LYS A 1 87 ? -16.488 -6.741 -7.080 1.00 51.44 87 LYS A O 1
ATOM 731 N N . SER A 1 88 ? -16.384 -4.766 -8.150 1.00 47.88 88 SER A N 1
ATOM 732 C CA . SER A 1 88 ? -16.841 -4.035 -6.972 1.00 47.88 88 SER A CA 1
ATOM 733 C C . SER A 1 88 ? -18.304 -4.431 -6.764 1.00 47.88 88 SER A C 1
ATOM 735 O O . SER A 1 88 ? -19.173 -4.188 -7.598 1.00 47.88 88 SER A O 1
ATOM 737 N N . SER A 1 89 ? -18.588 -5.151 -5.685 1.00 46.72 89 SER A N 1
ATOM 738 C CA . SER A 1 89 ? -19.954 -5.460 -5.282 1.00 46.72 89 SER A CA 1
ATOM 739 C C . SER A 1 89 ? -20.544 -4.215 -4.625 1.00 46.72 89 SER A C 1
ATOM 741 O O . SER A 1 89 ? -20.751 -4.179 -3.415 1.00 46.72 89 SER A O 1
ATOM 743 N N . ARG A 1 90 ? -20.735 -3.148 -5.400 1.00 43.53 90 ARG A N 1
ATOM 744 C CA . ARG A 1 90 ? -21.551 -2.008 -4.990 1.00 43.53 90 ARG A CA 1
ATOM 745 C C . ARG A 1 90 ? -22.698 -1.882 -5.985 1.00 43.53 90 ARG A C 1
ATOM 747 O O . ARG A 1 90 ? -22.492 -1.484 -7.127 1.00 43.53 90 ARG A O 1
ATOM 754 N N . LYS A 1 91 ? -23.864 -2.352 -5.532 1.00 34.03 91 LYS A N 1
ATOM 755 C CA . LYS A 1 91 ? -25.167 -1.862 -5.985 1.00 34.03 91 LYS A CA 1
ATOM 756 C C . LYS A 1 91 ? -25.354 -0.435 -5.487 1.00 34.03 91 LYS A C 1
ATOM 758 O O . LYS A 1 91 ? -24.781 -0.133 -4.414 1.00 34.03 91 LYS A O 1
#

Secondary structure (DSSP, 8-state):
--B---GGGHHHHGGG---SEEEE-SS---HHHHHHHHHHHHTTSS-TT--EEEE---TTTSS-HHHHHTTS------TTTS-S-------

Sequence (91 aa):
MHLYVRNNLLSQLLPRFTGDYLQILPEKCDNSVIIQFLQEWTSGRKYQNLRTLLLFSEENSFSNPANVLGNFETMPWDPRRRPANYKSSRK

Radius of gyration: 13.73 Å; chains: 1; bounding box: 37×36×31 Å

Organism: Caenorhabditis remanei (NCBI:txid31234)

Foldseek 3Di:
DEDDDDAVCCLVCLVVDQAQEYEYDAAAHPLVSVLVSVVCVVVVVDNVNHNYYHYDHDVPRDPDPCVSPVSDDDDPDDCVVPPPDDDPPDD